Protein AF-A0A5C4RB51-F1 (afdb_monomer)

Mean predicted aligned error: 4.31 Å

Foldseek 3Di:
DDLQVLLVCLLQVLLCQQLVCLQVLPLVSLLVLLQVLLVLLQVLLVQLVPPDVVSLVVSLSCLVRHSVSNLNSNVNSNVVNVVVVRGNPDDPVSVVSSVVSSVSSVVSNVSSNVD

Secondary structure (DSSP, 8-state):
--HHHHHHHHHHHHHHHHHHHHHTT--H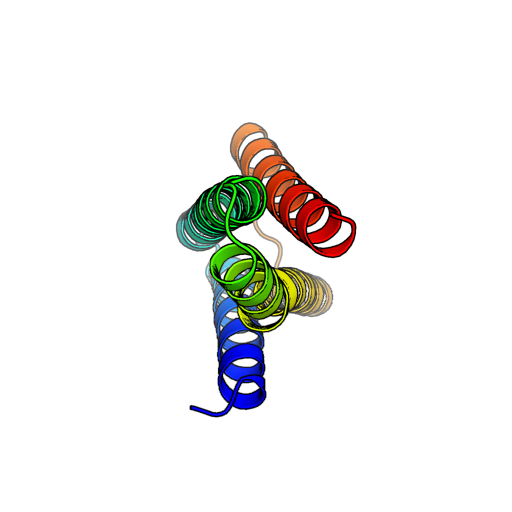HHHHHHHHHHHHHHHHHHHHTSS-HHHHHHHHHHIIIIIHHHHHHHHHHHHHHHHTT------HHHHHHHHHHHHHHHHHHHHHTT-

Organism: NCBI:txid225362

Nearest PDB structures (foldseek):
  6ch2-assembly2_E  TM=4.450E-01  e=3.863E+00  Salmonella enterica subsp. enterica serovar Typhimurium str. LT2

Sequence (115 aa):
MNPWIIAGLCLSGAGVIAWGSARLQLRWPLLILAVLLAAIALQLFRAAQGQGGFHDLAAVVAQSFTVLPALLGMLTGLALARIRGHRLAWRSPQIVLALASMLVAGLAAAATLVL

Solvent-accessible surface area (backbone atoms only — not comparable to full-atom values): 5557 Å² total; per-residue (Å²): 132,65,58,67,58,47,19,52,48,29,17,51,50,31,13,50,49,26,24,47,23,21,67,70,61,44,62,62,66,48,39,50,51,23,46,50,42,21,52,51,24,46,52,34,30,55,41,38,71,41,96,46,77,69,43,26,54,51,26,41,51,46,33,63,29,36,52,51,29,23,53,51,12,30,53,50,14,42,48,52,21,48,77,72,68,30,65,61,85,70,56,73,70,60,50,52,53,31,51,51,20,45,48,48,18,52,50,27,38,54,52,45,73,72,108

pLDDT: mean 90.15, std 8.48, range [57.41, 97.25]

Radius of gyration: 14.67 Å; Cα contacts (8 Å, |Δi|>4): 160; chains: 1; bounding box: 40×20×42 Å

Structure (mmCIF, N/CA/C/O backbone):
data_AF-A0A5C4RB51-F1
#
_entry.id   AF-A0A5C4RB51-F1
#
loop_
_atom_site.group_PDB
_atom_site.id
_atom_site.type_symbol
_atom_site.label_atom_id
_atom_site.label_alt_id
_atom_site.label_comp_id
_atom_site.label_asym_id
_atom_site.label_entity_id
_atom_site.label_seq_id
_atom_site.pdbx_PDB_ins_code
_atom_site.Cartn_x
_atom_site.Cartn_y
_atom_site.Cartn_z
_atom_site.occupancy
_atom_site.B_iso_or_equiv
_atom_site.auth_seq_id
_atom_site.auth_comp_id
_atom_site.auth_asym_id
_atom_site.auth_atom_id
_atom_site.pdbx_PDB_model_num
ATOM 1 N N . MET A 1 1 ? 22.496 -0.091 -3.615 1.00 63.00 1 MET A N 1
ATOM 2 C CA . MET A 1 1 ? 21.496 -0.296 -2.538 1.00 63.00 1 MET A CA 1
ATOM 3 C C . MET A 1 1 ? 20.781 -1.614 -2.816 1.00 63.00 1 MET A C 1
ATOM 5 O O . MET A 1 1 ? 20.472 -1.842 -3.975 1.00 63.00 1 MET A O 1
ATOM 9 N N . ASN A 1 2 ? 20.590 -2.507 -1.837 1.00 89.62 2 ASN A N 1
ATOM 10 C CA . ASN A 1 2 ? 19.995 -3.831 -2.091 1.00 89.62 2 ASN A CA 1
ATOM 11 C C . ASN A 1 2 ? 18.453 -3.719 -2.201 1.00 89.62 2 ASN A C 1
ATOM 13 O O . ASN A 1 2 ? 17.829 -3.348 -1.203 1.00 89.62 2 ASN A O 1
ATOM 17 N N . PRO A 1 3 ? 17.828 -4.040 -3.356 1.00 88.31 3 PRO A N 1
ATOM 18 C CA . PRO A 1 3 ? 16.380 -3.905 -3.566 1.00 88.31 3 PRO A CA 1
ATOM 19 C C . PRO A 1 3 ? 15.529 -4.690 -2.561 1.00 88.31 3 PRO A C 1
ATOM 21 O O . PRO A 1 3 ? 14.455 -4.243 -2.167 1.00 88.31 3 PRO A O 1
ATOM 24 N N . TRP A 1 4 ? 16.036 -5.820 -2.069 1.00 92.75 4 TRP A N 1
ATOM 25 C CA . TRP A 1 4 ? 15.339 -6.646 -1.083 1.00 92.75 4 TRP A CA 1
ATOM 26 C C . TRP A 1 4 ? 15.223 -5.977 0.286 1.00 92.75 4 TRP A C 1
ATOM 28 O O . TRP A 1 4 ? 14.219 -6.150 0.973 1.00 92.75 4 TRP A O 1
ATOM 38 N N . ILE A 1 5 ? 16.215 -5.165 0.666 1.00 94.56 5 ILE A N 1
ATOM 39 C CA . ILE A 1 5 ? 16.154 -4.379 1.905 1.00 94.56 5 ILE A CA 1
ATOM 40 C C . ILE A 1 5 ? 15.056 -3.320 1.779 1.00 94.56 5 ILE A C 1
ATOM 42 O O . ILE A 1 5 ? 14.269 -3.141 2.704 1.00 94.56 5 ILE A O 1
ATOM 46 N N . ILE A 1 6 ? 14.961 -2.664 0.619 1.00 93.88 6 ILE A N 1
ATOM 47 C CA . ILE A 1 6 ? 13.915 -1.672 0.338 1.00 93.88 6 ILE A CA 1
ATOM 48 C C . ILE A 1 6 ? 12.537 -2.332 0.411 1.00 93.88 6 ILE A C 1
ATOM 50 O O . ILE A 1 6 ? 11.675 -1.842 1.133 1.00 93.88 6 ILE A O 1
ATOM 54 N N . ALA A 1 7 ? 12.355 -3.483 -0.242 1.00 94.75 7 ALA A N 1
ATOM 55 C CA . ALA A 1 7 ? 11.102 -4.231 -0.190 1.00 94.75 7 ALA A CA 1
ATOM 56 C C . ALA A 1 7 ? 10.715 -4.615 1.242 1.00 94.75 7 ALA A C 1
ATOM 58 O O . ALA A 1 7 ? 9.569 -4.411 1.641 1.00 94.75 7 ALA A O 1
ATOM 59 N N . GLY A 1 8 ? 11.671 -5.103 2.038 1.00 95.88 8 GLY A N 1
ATOM 60 C CA . GLY A 1 8 ? 11.454 -5.418 3.449 1.00 95.88 8 GLY A CA 1
ATOM 61 C C . GLY A 1 8 ? 11.036 -4.198 4.274 1.00 95.88 8 GLY A C 1
ATOM 62 O O . GLY A 1 8 ? 10.108 -4.285 5.080 1.00 95.88 8 GLY A O 1
ATOM 63 N N . LEU A 1 9 ? 11.662 -3.040 4.049 1.00 96.44 9 LEU A N 1
ATOM 64 C CA . LEU A 1 9 ? 11.312 -1.782 4.716 1.00 96.44 9 LEU A CA 1
ATOM 65 C C . LEU A 1 9 ? 9.948 -1.240 4.266 1.00 96.44 9 LEU A C 1
ATOM 67 O O . LEU A 1 9 ? 9.163 -0.808 5.105 1.00 96.44 9 LEU A O 1
ATOM 71 N N . CYS A 1 10 ? 9.624 -1.305 2.974 1.00 96.62 10 CYS A N 1
ATOM 72 C CA . CYS A 1 10 ? 8.319 -0.906 2.449 1.00 96.62 10 CYS A CA 1
ATOM 73 C C . CYS A 1 10 ? 7.200 -1.800 2.996 1.00 96.62 10 CYS A C 1
ATOM 75 O O . CYS A 1 10 ? 6.170 -1.292 3.439 1.00 96.62 10 CYS A O 1
ATOM 77 N N . LEU A 1 11 ? 7.421 -3.117 3.027 1.00 97.25 11 LEU A N 1
ATOM 78 C CA . LEU A 1 11 ? 6.477 -4.092 3.570 1.00 97.25 11 LEU A CA 1
ATOM 79 C C . LEU A 1 11 ? 6.262 -3.899 5.072 1.00 97.25 11 LEU A C 1
ATOM 81 O O . LEU A 1 11 ? 5.124 -3.761 5.522 1.00 97.25 11 LEU A O 1
ATOM 85 N N . SER A 1 12 ? 7.344 -3.849 5.852 1.00 96.81 12 SER A N 1
ATOM 86 C CA . SER A 1 12 ? 7.252 -3.675 7.305 1.00 96.81 12 SER A CA 1
ATOM 87 C C . SER A 1 12 ? 6.711 -2.297 7.683 1.00 96.81 12 SER A C 1
ATOM 89 O O . SER A 1 12 ? 5.811 -2.213 8.514 1.00 96.81 12 SER A O 1
ATOM 91 N N . GLY A 1 13 ? 7.173 -1.226 7.036 1.00 95.94 13 GLY A N 1
ATOM 92 C CA . GLY A 1 13 ? 6.708 0.138 7.276 1.00 95.94 13 GLY A CA 1
ATOM 93 C C . GLY A 1 13 ? 5.218 0.298 6.985 1.00 95.94 13 GLY A C 1
ATOM 94 O O . GLY A 1 13 ? 4.467 0.746 7.852 1.00 95.94 13 GLY A O 1
ATOM 95 N N . ALA A 1 14 ? 4.756 -0.138 5.809 1.00 96.69 14 ALA A N 1
ATOM 96 C CA . ALA A 1 14 ? 3.338 -0.080 5.457 1.00 96.69 14 ALA A CA 1
ATOM 97 C C . ALA A 1 14 ? 2.475 -0.959 6.378 1.00 96.69 14 ALA A C 1
ATOM 99 O O . ALA A 1 14 ? 1.389 -0.542 6.786 1.00 96.69 14 ALA A O 1
ATOM 100 N N . GLY A 1 15 ? 2.970 -2.140 6.761 1.00 96.00 15 GLY A N 1
ATOM 101 C CA . GLY A 1 15 ? 2.280 -3.030 7.694 1.00 96.00 15 GLY A CA 1
ATOM 102 C C . GLY A 1 15 ? 2.170 -2.468 9.106 1.00 96.00 15 GLY A C 1
ATOM 103 O O . GLY A 1 15 ? 1.091 -2.518 9.699 1.00 96.00 15 GLY A O 1
ATOM 104 N N . VAL A 1 16 ? 3.236 -1.861 9.630 1.00 96.62 16 VAL A N 1
ATOM 105 C CA . VAL A 1 16 ? 3.227 -1.191 10.938 1.00 96.62 16 VAL A CA 1
ATOM 106 C C . VAL A 1 16 ? 2.297 0.018 10.919 1.00 96.62 16 VAL A C 1
ATOM 108 O O . VAL A 1 16 ? 1.508 0.178 11.850 1.00 96.62 16 VAL A O 1
ATOM 111 N N . ILE A 1 17 ? 2.324 0.831 9.857 1.00 95.31 17 ILE A N 1
ATOM 112 C CA . ILE A 1 17 ? 1.396 1.959 9.698 1.00 95.31 17 ILE A CA 1
ATOM 113 C C . ILE A 1 17 ? -0.044 1.451 9.685 1.00 95.31 17 ILE A C 1
ATOM 115 O O . ILE A 1 17 ? -0.883 2.001 10.396 1.00 95.31 17 ILE A O 1
ATOM 119 N N . ALA A 1 18 ? -0.339 0.392 8.932 1.00 94.44 18 ALA A N 1
ATOM 120 C CA . ALA A 1 18 ? -1.682 -0.163 8.836 1.00 94.44 18 ALA A CA 1
ATOM 121 C C . ALA A 1 18 ? -2.193 -0.751 10.149 1.00 94.44 18 ALA A C 1
ATOM 123 O O . ALA A 1 18 ? -3.292 -0.417 10.601 1.00 94.44 18 ALA A O 1
ATOM 124 N N . TRP A 1 19 ? -1.377 -1.579 10.795 1.00 94.69 19 TRP A N 1
ATOM 125 C CA . TRP A 1 19 ? -1.707 -2.168 12.083 1.00 94.69 19 TRP A CA 1
ATOM 126 C C . TRP A 1 19 ? -1.836 -1.106 13.184 1.00 94.69 19 TRP A C 1
ATOM 128 O O . TRP A 1 19 ? -2.810 -1.105 13.938 1.00 94.69 19 TRP A O 1
ATOM 138 N N . GLY A 1 20 ? -0.896 -0.159 13.251 1.00 93.06 20 GLY A N 1
ATOM 139 C CA . GLY A 1 20 ? -0.895 0.937 14.219 1.00 93.06 20 GLY A CA 1
ATOM 140 C C . GLY A 1 20 ? -2.080 1.882 14.030 1.00 93.06 20 GLY A C 1
ATOM 141 O O . GLY A 1 20 ? -2.749 2.229 15.001 1.00 93.06 20 GLY A O 1
ATOM 142 N N . SER A 1 21 ? -2.410 2.216 12.781 1.00 92.69 21 SER A N 1
ATOM 143 C CA . SER A 1 21 ? -3.602 2.996 12.420 1.00 92.69 21 SER A CA 1
ATOM 144 C C . SER A 1 21 ? -4.884 2.308 12.886 1.00 92.69 21 SER A C 1
ATOM 146 O O . SER A 1 21 ? -5.767 2.950 13.455 1.00 92.69 21 SER A O 1
ATOM 148 N N . ALA A 1 22 ? -4.968 0.985 12.723 1.00 91.25 22 ALA A N 1
ATOM 149 C CA . ALA A 1 22 ? -6.098 0.193 13.194 1.00 91.25 22 ALA A CA 1
ATOM 150 C C . ALA A 1 22 ? -6.207 0.143 14.720 1.00 91.25 22 ALA A C 1
ATOM 152 O O . ALA A 1 22 ? -7.298 0.306 15.267 1.00 91.25 22 ALA A O 1
ATOM 153 N N . ARG A 1 23 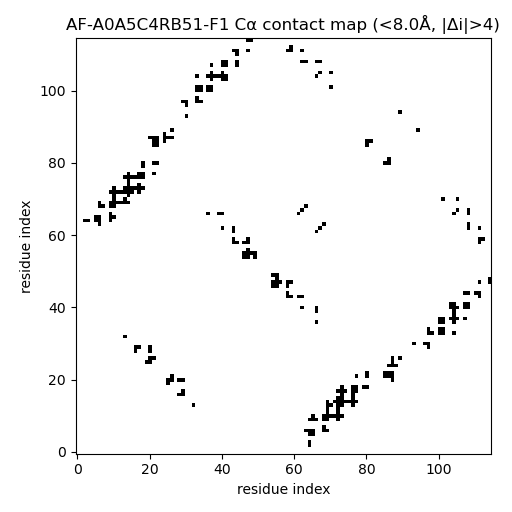? -5.077 -0.050 15.407 1.00 92.44 23 ARG A N 1
ATOM 154 C CA . ARG A 1 23 ? -5.004 -0.104 16.871 1.00 92.44 23 ARG A CA 1
ATOM 155 C C . ARG A 1 23 ? -5.353 1.238 17.519 1.00 92.44 23 ARG A C 1
ATOM 157 O O . ARG A 1 23 ? -6.074 1.257 18.509 1.00 92.44 23 ARG A O 1
ATOM 164 N N . LEU A 1 24 ? -4.850 2.340 16.964 1.00 91.38 24 LEU A N 1
ATOM 165 C CA . LEU A 1 24 ? -5.037 3.701 17.484 1.00 91.38 24 LEU A CA 1
ATOM 166 C C . LEU A 1 24 ? -6.294 4.394 16.931 1.00 91.38 24 LEU A C 1
ATOM 168 O O . LEU A 1 24 ? -6.550 5.548 17.255 1.00 91.38 24 LEU A O 1
ATOM 172 N N . GLN A 1 25 ? -7.063 3.714 16.074 1.00 89.06 25 GLN A N 1
ATOM 173 C CA . GLN A 1 25 ? -8.214 4.266 15.347 1.00 89.06 25 GLN A CA 1
ATOM 174 C C . GLN A 1 25 ? -7.899 5.526 14.513 1.00 89.06 25 GLN A C 1
ATOM 176 O O . GLN A 1 25 ? -8.787 6.323 14.195 1.00 89.06 25 GLN A O 1
ATOM 181 N N . LEU A 1 26 ? -6.640 5.685 14.101 1.00 88.31 26 LEU A N 1
ATOM 182 C CA . LEU A 1 26 ? -6.195 6.765 13.229 1.00 88.31 26 LEU A CA 1
ATOM 183 C C . LEU A 1 26 ? -6.474 6.380 11.776 1.00 88.31 26 LEU A C 1
ATOM 185 O O . LEU A 1 26 ? -5.880 5.457 11.237 1.00 88.31 26 LEU A O 1
ATOM 189 N N . ARG A 1 27 ? -7.393 7.090 11.124 1.00 87.12 27 ARG A N 1
ATOM 190 C CA . ARG A 1 27 ? -7.833 6.770 9.749 1.00 87.12 27 ARG A CA 1
ATOM 191 C C . ARG A 1 27 ? -6.981 7.449 8.684 1.00 87.12 27 ARG A C 1
ATOM 193 O O . ARG A 1 27 ? -6.755 6.899 7.611 1.00 87.12 27 ARG A O 1
ATOM 200 N N . TRP A 1 28 ? -6.540 8.667 8.986 1.00 89.62 28 TRP A N 1
ATOM 201 C CA . TRP A 1 28 ? -5.828 9.527 8.049 1.00 89.62 28 TRP A CA 1
ATOM 202 C C . TRP A 1 28 ? -4.475 8.956 7.585 1.00 89.62 28 TRP A C 1
ATOM 204 O O . TRP A 1 28 ? -4.217 9.079 6.390 1.00 89.62 28 TRP A O 1
ATOM 214 N N . PRO A 1 29 ? -3.649 8.272 8.413 1.00 91.94 29 PRO A N 1
ATOM 215 C CA . PRO A 1 29 ? -2.348 7.792 7.948 1.00 91.94 29 PRO A CA 1
ATOM 216 C C . PRO A 1 29 ? -2.503 6.705 6.886 1.00 91.94 29 PRO A C 1
ATOM 218 O O . PRO A 1 29 ? -1.803 6.723 5.879 1.00 91.94 29 PRO A O 1
ATOM 221 N N . LEU A 1 30 ? -3.466 5.795 7.074 1.00 91.19 30 LEU A N 1
ATOM 222 C CA . LEU A 1 30 ? -3.737 4.741 6.101 1.00 91.19 30 LEU A CA 1
ATOM 223 C C . LEU A 1 30 ? -4.296 5.303 4.790 1.00 91.19 30 LEU A C 1
ATOM 225 O O . LEU A 1 30 ? -3.925 4.845 3.715 1.00 91.19 30 LEU A O 1
ATOM 229 N N . LEU A 1 31 ? -5.172 6.306 4.877 1.00 93.00 31 LEU A N 1
ATOM 230 C CA . LEU A 1 31 ? -5.750 6.944 3.697 1.00 93.00 31 LEU A CA 1
ATOM 231 C C . LEU A 1 31 ? -4.677 7.689 2.892 1.00 93.00 31 LEU A C 1
ATOM 233 O O . LEU A 1 31 ? -4.603 7.511 1.680 1.00 93.00 31 LEU A O 1
ATOM 237 N N . ILE A 1 32 ? -3.810 8.455 3.561 1.00 95.00 32 ILE A N 1
ATOM 238 C CA . ILE A 1 32 ? -2.676 9.126 2.911 1.00 95.00 32 ILE A CA 1
A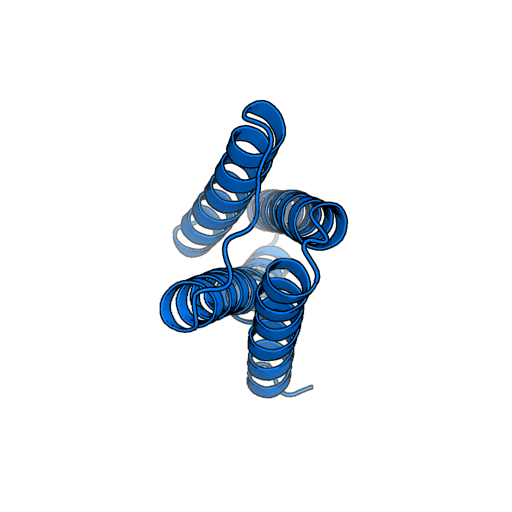TOM 239 C C . ILE A 1 32 ? -1.741 8.098 2.275 1.00 95.00 32 ILE A C 1
ATOM 241 O O . ILE A 1 32 ? -1.381 8.254 1.113 1.00 95.00 32 ILE A O 1
ATOM 245 N N . LEU A 1 33 ? -1.387 7.032 2.996 1.00 95.19 33 LEU A N 1
ATOM 246 C CA . LEU A 1 33 ? -0.513 5.987 2.470 1.00 95.19 33 LEU A CA 1
ATOM 247 C C . LEU A 1 33 ? -1.103 5.331 1.211 1.00 95.19 33 LEU A C 1
ATOM 249 O O . LEU A 1 33 ? -0.395 5.176 0.220 1.00 95.19 33 LEU A O 1
ATOM 253 N N . ALA A 1 34 ? -2.397 4.998 1.222 1.00 95.00 34 ALA A N 1
ATOM 254 C CA . ALA A 1 34 ? -3.080 4.412 0.070 1.00 95.00 34 ALA A CA 1
ATOM 255 C C . ALA A 1 34 ? -3.095 5.361 -1.142 1.00 95.00 34 ALA A C 1
ATOM 257 O O . ALA A 1 34 ? -2.787 4.937 -2.255 1.00 95.00 34 ALA A O 1
ATOM 258 N N . VAL A 1 35 ? -3.408 6.645 -0.931 1.00 96.50 35 VAL A N 1
ATOM 259 C CA . VAL A 1 35 ? -3.433 7.658 -2.000 1.00 96.50 35 VAL A CA 1
ATOM 260 C C . VAL A 1 35 ? -2.034 7.911 -2.562 1.00 96.50 35 VAL A C 1
ATOM 262 O O . VAL A 1 35 ? -1.866 7.977 -3.778 1.00 96.50 35 VAL A O 1
ATOM 265 N N . LEU A 1 36 ? -1.017 8.012 -1.702 1.00 96.69 36 LEU A N 1
ATOM 266 C CA . LEU A 1 36 ? 0.369 8.185 -2.137 1.00 96.69 36 LEU A CA 1
ATOM 267 C C . LEU A 1 36 ? 0.853 6.985 -2.948 1.00 96.69 36 LEU A C 1
ATOM 269 O O . LEU A 1 36 ? 1.468 7.175 -3.991 1.00 96.69 36 LEU A O 1
ATOM 273 N N . LEU A 1 37 ? 0.533 5.760 -2.526 1.00 95.81 37 LEU A N 1
ATOM 274 C CA . LEU A 1 37 ? 0.879 4.566 -3.296 1.00 95.81 37 LEU A CA 1
ATOM 275 C C . LEU A 1 37 ? 0.183 4.529 -4.653 1.00 95.81 37 LEU A C 1
ATOM 277 O O . LEU A 1 37 ? 0.827 4.181 -5.636 1.00 95.81 37 LEU A O 1
ATOM 281 N N . ALA A 1 38 ? -1.082 4.944 -4.736 1.00 96.44 38 ALA A N 1
ATOM 282 C CA . ALA A 1 38 ? -1.776 5.078 -6.015 1.00 96.44 38 ALA A CA 1
ATOM 283 C C . ALA A 1 38 ? -1.092 6.103 -6.930 1.00 96.44 38 ALA A C 1
ATOM 285 O O . ALA A 1 38 ? -0.860 5.825 -8.106 1.00 96.44 38 ALA A O 1
ATOM 286 N N . ALA A 1 39 ? -0.729 7.269 -6.389 1.00 96.62 39 ALA A N 1
ATOM 287 C CA . ALA A 1 39 ? -0.044 8.316 -7.138 1.00 96.62 39 ALA A CA 1
ATOM 288 C C . ALA A 1 39 ? 1.334 7.855 -7.639 1.00 96.62 39 ALA A C 1
ATOM 290 O O . ALA A 1 39 ? 1.634 8.020 -8.820 1.00 96.62 39 ALA A O 1
ATOM 291 N N . ILE A 1 40 ? 2.141 7.231 -6.775 1.00 94.75 40 ILE A N 1
ATOM 292 C CA . ILE A 1 40 ? 3.468 6.705 -7.125 1.00 94.75 40 ILE A CA 1
ATOM 293 C C . ILE A 1 40 ? 3.341 5.601 -8.177 1.00 94.75 40 ILE A C 1
ATOM 295 O O . ILE A 1 40 ? 4.037 5.634 -9.187 1.00 94.75 40 ILE A O 1
ATOM 299 N N . ALA A 1 41 ? 2.417 4.656 -7.991 1.00 95.00 41 ALA A N 1
ATOM 300 C CA . ALA A 1 41 ? 2.205 3.572 -8.943 1.00 95.00 41 ALA A CA 1
ATOM 301 C C . ALA A 1 41 ? 1.792 4.097 -10.327 1.00 95.00 41 ALA A C 1
ATOM 303 O O . ALA A 1 41 ? 2.282 3.601 -11.337 1.00 95.00 41 ALA A O 1
ATOM 304 N N . LEU A 1 42 ? 0.935 5.123 -10.386 1.00 95.12 42 LEU A N 1
ATOM 305 C CA . LEU A 1 42 ? 0.548 5.773 -11.642 1.00 95.12 42 LEU A CA 1
ATOM 306 C C . LEU A 1 42 ? 1.703 6.542 -12.290 1.00 95.12 42 LEU A C 1
ATOM 308 O O . LEU A 1 42 ? 1.835 6.516 -13.512 1.00 95.12 42 LEU A O 1
ATOM 312 N N . GLN A 1 43 ? 2.533 7.228 -11.500 1.00 93.00 43 GLN A N 1
ATOM 313 C CA . GLN A 1 43 ? 3.725 7.914 -12.005 1.00 93.00 43 GLN A CA 1
ATOM 314 C C . GLN A 1 43 ? 4.715 6.919 -12.617 1.00 93.00 43 GLN A C 1
ATOM 316 O O . GLN A 1 43 ? 5.197 7.153 -13.721 1.00 93.00 43 GLN A O 1
ATOM 321 N N . LEU A 1 44 ? 4.961 5.792 -11.943 1.00 91.75 44 LEU A N 1
ATOM 322 C CA . LEU A 1 44 ? 5.831 4.725 -12.440 1.00 91.75 44 LEU A CA 1
ATOM 323 C C . LEU A 1 44 ? 5.254 4.054 -13.689 1.00 91.75 44 LEU A C 1
ATOM 325 O O . LEU A 1 44 ? 5.980 3.855 -14.653 1.00 91.75 44 LEU A O 1
ATOM 329 N N . PHE A 1 45 ? 3.949 3.780 -13.714 1.00 91.44 45 PHE A N 1
ATOM 330 C CA . PHE A 1 45 ? 3.283 3.235 -14.898 1.00 91.44 45 PHE A CA 1
ATOM 331 C C . PHE A 1 45 ? 3.423 4.163 -16.113 1.00 91.44 45 PHE A C 1
ATOM 333 O O . PHE A 1 45 ? 3.796 3.725 -17.196 1.00 91.44 45 PHE A O 1
ATOM 340 N N . ARG A 1 46 ? 3.193 5.470 -15.937 1.00 89.75 46 ARG A N 1
ATOM 341 C CA . ARG A 1 46 ? 3.399 6.451 -17.015 1.00 89.75 46 ARG A CA 1
ATOM 342 C C . ARG A 1 46 ? 4.864 6.566 -17.429 1.00 89.75 46 ARG A C 1
ATOM 344 O O . ARG A 1 46 ? 5.133 6.802 -18.601 1.00 89.75 46 ARG A O 1
ATOM 351 N N . ALA A 1 47 ? 5.797 6.408 -16.490 1.00 87.31 47 ALA A N 1
ATOM 352 C CA . ALA A 1 47 ? 7.223 6.389 -16.794 1.00 87.31 47 ALA A CA 1
ATOM 353 C C . ALA A 1 47 ? 7.612 5.158 -17.629 1.00 87.31 47 ALA A C 1
ATOM 355 O O . ALA A 1 47 ? 8.375 5.312 -18.576 1.00 87.31 47 ALA A O 1
ATOM 356 N N . ALA A 1 48 ? 7.035 3.985 -17.341 1.00 85.94 48 ALA A N 1
ATOM 357 C CA . ALA A 1 48 ? 7.219 2.768 -18.138 1.00 85.94 48 ALA A CA 1
ATOM 358 C C . ALA A 1 48 ? 6.664 2.907 -19.566 1.00 85.94 48 ALA A C 1
ATOM 360 O O . ALA A 1 48 ? 7.262 2.429 -20.521 1.00 85.94 48 ALA A O 1
ATOM 361 N N . GLN A 1 49 ? 5.560 3.643 -19.735 1.00 84.19 49 GLN A N 1
ATOM 362 C CA . GLN A 1 49 ? 5.005 3.959 -21.058 1.00 84.19 49 GLN A CA 1
ATOM 363 C C . GLN A 1 49 ? 5.847 4.968 -21.865 1.00 84.19 49 GLN A C 1
ATOM 365 O O . GLN A 1 49 ? 5.644 5.111 -23.072 1.00 84.19 49 GLN A O 1
ATOM 370 N N . GLY A 1 50 ? 6.761 5.704 -21.223 1.00 74.88 50 GLY A N 1
ATOM 371 C CA . GLY A 1 50 ? 7.640 6.663 -21.889 1.00 74.88 50 GLY A CA 1
ATOM 372 C C . GLY A 1 50 ? 8.732 5.956 -22.695 1.00 74.88 50 GLY A C 1
ATOM 373 O O . GLY A 1 50 ? 9.458 5.124 -22.163 1.00 74.88 50 GLY A O 1
ATOM 374 N N . GLN A 1 51 ? 8.870 6.296 -23.982 1.00 58.41 51 GLN A N 1
ATOM 375 C CA . GLN A 1 51 ? 9.816 5.670 -24.914 1.00 58.41 51 GLN A CA 1
ATOM 376 C C . GLN A 1 51 ? 11.283 5.813 -24.456 1.00 58.41 51 GLN A C 1
ATOM 378 O O . GLN A 1 51 ? 11.945 6.811 -24.732 1.00 58.41 51 GLN A O 1
ATOM 383 N N . GLY A 1 52 ? 11.803 4.786 -23.783 1.00 57.41 52 GLY A N 1
ATOM 384 C CA . GLY A 1 52 ? 13.218 4.635 -23.448 1.00 57.41 52 GLY A CA 1
ATOM 385 C C . GLY A 1 52 ? 13.439 3.444 -22.516 1.00 57.41 52 GLY A C 1
ATOM 386 O O . GLY A 1 52 ? 13.125 3.527 -21.334 1.00 57.41 52 GLY A O 1
ATOM 387 N N . GLY A 1 53 ? 14.018 2.344 -23.015 1.00 60.47 53 GLY A N 1
ATOM 388 C CA . GLY A 1 53 ? 14.096 1.054 -22.298 1.00 60.47 53 GLY A CA 1
ATOM 389 C C . GLY A 1 53 ? 14.739 1.074 -20.8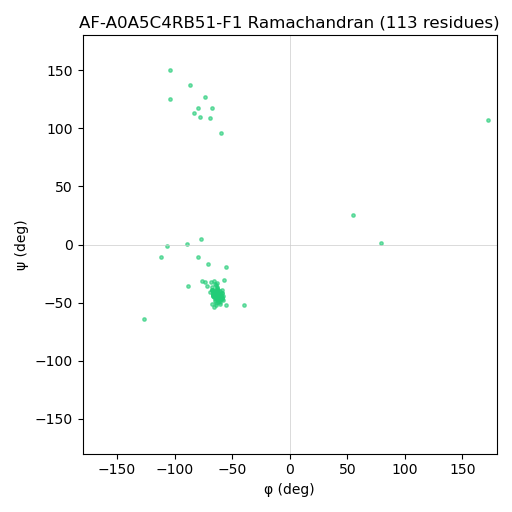97 1.00 60.47 53 GLY A C 1
ATOM 390 O O . GLY A 1 53 ? 14.476 0.191 -20.088 1.00 60.47 53 GLY A O 1
ATOM 391 N N . PHE A 1 54 ? 15.531 2.097 -20.551 1.00 62.69 54 PHE A N 1
ATOM 392 C CA . PHE A 1 54 ? 16.052 2.273 -19.186 1.00 62.69 54 PHE A CA 1
ATOM 393 C C . PHE A 1 54 ? 14.997 2.754 -18.178 1.00 62.69 54 PHE A C 1
ATOM 395 O O . PHE A 1 54 ? 15.089 2.429 -16.996 1.00 62.69 54 PHE A O 1
ATOM 402 N N . HIS A 1 55 ? 14.021 3.551 -18.620 1.00 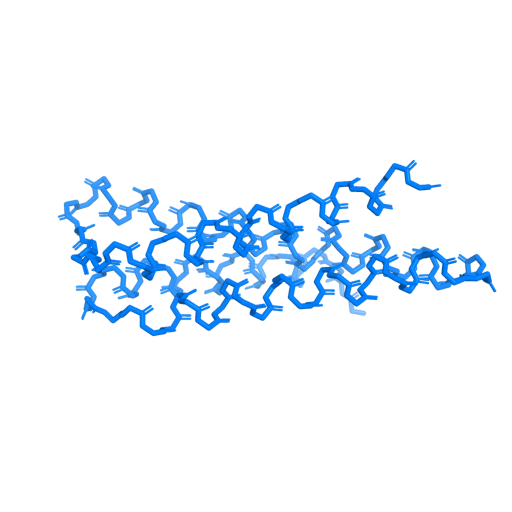66.75 55 HIS A N 1
ATOM 403 C CA . HIS A 1 55 ? 12.958 4.078 -17.756 1.00 66.75 55 HIS A CA 1
ATOM 404 C C . HIS A 1 55 ? 11.921 3.002 -17.441 1.00 66.75 55 HIS A C 1
ATOM 406 O O . HIS A 1 55 ? 11.404 2.958 -16.327 1.00 66.75 55 HIS A O 1
ATOM 412 N N . ASP A 1 56 ? 11.713 2.090 -18.384 1.00 79.00 56 ASP A N 1
ATOM 413 C CA . ASP A 1 56 ? 10.854 0.927 -18.223 1.00 79.00 56 ASP A CA 1
ATOM 414 C C . ASP A 1 56 ? 11.405 -0.047 -17.171 1.00 79.00 56 ASP A C 1
ATOM 416 O O . ASP A 1 56 ? 10.773 -0.291 -16.141 1.00 79.00 56 ASP A O 1
ATOM 420 N N . LEU A 1 57 ? 12.670 -0.470 -17.316 1.00 83.50 57 LEU A N 1
ATOM 421 C CA . LEU A 1 57 ? 13.311 -1.346 -16.330 1.00 83.50 57 LEU A CA 1
ATOM 422 C C . LEU A 1 57 ? 13.334 -0.714 -14.925 1.00 83.50 57 LEU A C 1
ATOM 424 O O . LEU A 1 57 ? 13.074 -1.387 -13.926 1.00 83.50 57 LEU A O 1
ATOM 428 N N . ALA A 1 58 ? 13.626 0.587 -14.830 1.00 86.38 58 ALA A N 1
ATOM 429 C CA . ALA A 1 58 ? 13.625 1.299 -13.555 1.00 86.38 58 ALA A CA 1
ATOM 430 C C . ALA A 1 58 ? 12.224 1.352 -12.924 1.00 86.38 58 ALA A C 1
ATOM 432 O O . ALA A 1 58 ? 12.098 1.165 -11.711 1.00 86.38 58 ALA A O 1
ATOM 433 N N . ALA A 1 59 ? 11.177 1.561 -13.726 1.00 89.69 59 ALA A N 1
ATOM 434 C CA . ALA A 1 59 ? 9.796 1.558 -13.262 1.00 89.69 59 ALA A CA 1
ATOM 435 C C . ALA A 1 59 ? 9.358 0.165 -12.789 1.00 89.69 59 ALA A C 1
ATOM 437 O O . ALA A 1 59 ? 8.805 0.046 -11.695 1.00 89.69 59 ALA A O 1
ATOM 438 N N . VAL A 1 60 ? 9.679 -0.889 -13.544 1.00 90.56 60 VAL A N 1
ATOM 439 C CA . VAL A 1 60 ? 9.420 -2.291 -13.177 1.00 90.56 60 VAL A CA 1
ATOM 440 C C . VAL A 1 60 ? 10.088 -2.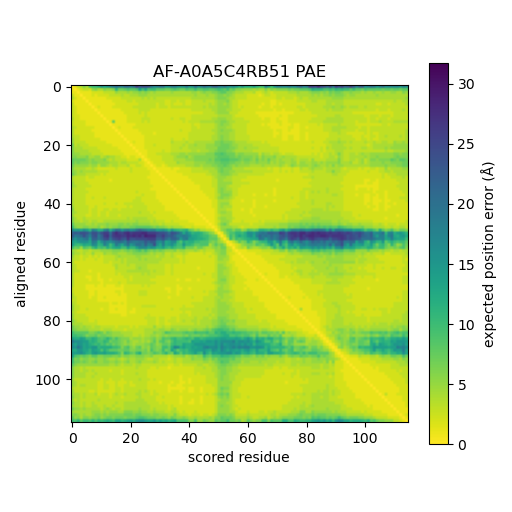644 -11.847 1.00 90.56 60 VAL A C 1
ATOM 442 O O . VAL A 1 60 ? 9.442 -3.179 -10.939 1.00 90.56 60 VAL A O 1
ATOM 445 N N . VAL A 1 61 ? 11.368 -2.297 -11.686 1.00 91.62 61 VAL A N 1
ATOM 446 C CA . VAL A 1 61 ? 12.110 -2.518 -10.436 1.00 91.62 61 VAL A CA 1
ATOM 447 C C . VAL A 1 61 ? 11.484 -1.711 -9.294 1.00 91.62 61 VAL A C 1
ATOM 449 O O . VAL A 1 61 ? 11.239 -2.256 -8.217 1.00 91.62 61 VAL A O 1
ATOM 452 N N . ALA A 1 62 ? 11.152 -0.438 -9.510 1.00 92.44 62 ALA A N 1
ATOM 453 C CA . ALA A 1 62 ? 10.524 0.390 -8.486 1.00 92.44 62 ALA A CA 1
ATOM 454 C C . ALA A 1 62 ? 9.163 -0.176 -8.042 1.00 92.44 62 ALA A C 1
ATOM 456 O O . ALA A 1 62 ? 8.935 -0.317 -6.840 1.00 92.44 62 ALA A O 1
ATOM 457 N N . GLN A 1 63 ? 8.288 -0.581 -8.967 1.00 93.94 63 GLN A N 1
ATOM 458 C CA . GLN A 1 63 ? 6.997 -1.208 -8.643 1.00 93.94 63 GLN A CA 1
ATOM 459 C C . GLN A 1 63 ? 7.188 -2.498 -7.830 1.00 93.94 63 GLN A C 1
ATOM 461 O O . GLN A 1 63 ? 6.534 -2.692 -6.801 1.00 93.94 63 GLN A O 1
ATOM 466 N N . SER A 1 64 ? 8.130 -3.346 -8.256 1.00 94.62 64 SER A N 1
ATOM 467 C CA . SER A 1 64 ? 8.388 -4.667 -7.669 1.00 94.62 64 SER A CA 1
ATOM 468 C C . SER A 1 64 ? 8.951 -4.607 -6.252 1.00 94.62 64 SER A C 1
ATOM 470 O O . SER A 1 64 ? 8.604 -5.440 -5.419 1.00 94.62 64 SER A O 1
ATOM 472 N N . PHE A 1 65 ? 9.809 -3.625 -5.963 1.00 94.75 65 PHE A N 1
ATOM 473 C CA . PHE A 1 65 ? 10.510 -3.532 -4.679 1.00 94.75 65 PHE A CA 1
ATOM 474 C C . PHE A 1 65 ? 9.989 -2.420 -3.759 1.00 94.75 65 PHE A C 1
ATOM 476 O O . PHE A 1 65 ? 10.475 -2.302 -2.637 1.00 94.75 65 PHE A O 1
ATOM 483 N N . THR A 1 66 ? 8.995 -1.627 -4.177 1.00 95.25 66 THR A N 1
ATOM 484 C CA . THR A 1 66 ? 8.385 -0.593 -3.317 1.00 95.25 66 THR A CA 1
ATOM 485 C C . THR A 1 66 ? 6.867 -0.724 -3.223 1.00 95.25 66 THR A C 1
ATOM 487 O O . THR A 1 66 ? 6.353 -1.036 -2.148 1.00 95.25 66 THR A O 1
ATOM 490 N N . VAL A 1 67 ? 6.144 -0.552 -4.334 1.00 95.44 67 VAL A N 1
ATOM 491 C CA . VAL A 1 67 ? 4.675 -0.476 -4.358 1.00 95.44 67 VAL A CA 1
ATOM 492 C C . VAL A 1 67 ? 4.040 -1.814 -3.996 1.00 95.44 67 VAL A C 1
ATOM 494 O O . VAL A 1 67 ? 3.208 -1.861 -3.088 1.00 95.44 67 VAL A O 1
ATOM 497 N N . LEU A 1 68 ? 4.449 -2.909 -4.646 1.00 95.50 68 LEU A N 1
ATOM 498 C CA . LEU A 1 68 ? 3.903 -4.240 -4.364 1.00 95.50 68 LEU A CA 1
ATOM 499 C C . LEU A 1 68 ? 4.180 -4.693 -2.917 1.00 95.50 68 LEU A C 1
ATOM 501 O O . LEU A 1 68 ? 3.222 -5.052 -2.224 1.00 95.50 68 LEU A O 1
ATOM 505 N N . PRO A 1 69 ? 5.424 -4.613 -2.396 1.00 96.69 69 PRO A N 1
ATOM 506 C CA . PRO A 1 69 ? 5.698 -4.920 -0.997 1.00 96.69 69 PRO A CA 1
ATOM 507 C C . PRO A 1 69 ? 4.911 -4.038 -0.027 1.00 96.69 69 PRO A C 1
ATOM 509 O O . PRO A 1 69 ? 4.409 -4.548 0.970 1.00 96.69 69 PRO A O 1
ATOM 512 N N . ALA A 1 70 ? 4.749 -2.741 -0.309 1.00 96.88 70 ALA A N 1
ATOM 513 C CA . ALA A 1 70 ? 3.973 -1.844 0.546 1.00 96.88 70 ALA A CA 1
ATOM 514 C C . ALA A 1 70 ? 2.470 -2.172 0.545 1.00 96.88 70 ALA A C 1
ATOM 516 O O . ALA A 1 70 ? 1.838 -2.133 1.602 1.00 96.88 70 ALA A O 1
ATOM 517 N N . LEU A 1 71 ? 1.889 -2.541 -0.603 1.00 96.56 71 LEU A N 1
ATOM 518 C CA . LEU A 1 71 ? 0.500 -3.008 -0.685 1.00 96.56 71 LEU A CA 1
ATOM 519 C C . LEU A 1 71 ? 0.301 -4.297 0.119 1.00 96.56 71 LEU A C 1
ATOM 521 O O . LEU A 1 71 ? -0.635 -4.383 0.917 1.00 96.56 71 LEU A O 1
ATOM 525 N N . LEU A 1 72 ? 1.212 -5.265 -0.027 1.00 97.06 72 LEU A N 1
ATOM 526 C CA . LEU A 1 72 ? 1.219 -6.490 0.778 1.00 97.06 72 LEU A CA 1
ATOM 527 C C . LEU A 1 72 ? 1.379 -6.182 2.272 1.00 97.06 72 LEU A C 1
ATOM 529 O O . LEU A 1 72 ? 0.652 -6.729 3.101 1.00 97.06 72 LEU A O 1
ATOM 533 N N . GLY A 1 73 ? 2.276 -5.262 2.621 1.00 97.00 73 GLY A N 1
ATOM 534 C CA . GLY A 1 73 ? 2.453 -4.745 3.974 1.00 97.00 73 GLY A CA 1
ATOM 535 C C . GLY A 1 73 ? 1.152 -4.189 4.550 1.00 97.00 73 GLY A C 1
ATOM 536 O O . GLY A 1 73 ? 0.705 -4.615 5.610 1.00 97.00 73 GLY A O 1
ATOM 537 N N . MET A 1 74 ? 0.474 -3.298 3.829 1.00 96.31 74 MET A N 1
ATOM 538 C CA . MET A 1 74 ? -0.812 -2.747 4.264 1.00 96.31 74 MET A CA 1
ATOM 539 C C . MET A 1 74 ? -1.878 -3.824 4.478 1.00 96.31 74 MET A C 1
ATOM 541 O O . MET A 1 74 ? -2.549 -3.822 5.512 1.00 96.31 74 MET A O 1
ATOM 545 N N . LEU A 1 75 ? -2.025 -4.755 3.530 1.00 95.75 75 LEU A N 1
ATOM 546 C CA . LEU A 1 75 ? -2.992 -5.850 3.632 1.00 95.75 75 LEU A CA 1
ATOM 547 C C . LEU A 1 75 ? -2.702 -6.741 4.843 1.00 95.75 75 LEU A C 1
ATOM 549 O O . LEU A 1 75 ? -3.609 -7.030 5.623 1.00 95.75 75 LEU A O 1
ATOM 553 N N . THR A 1 76 ? -1.441 -7.130 5.039 1.00 96.25 76 THR A N 1
ATOM 554 C CA . THR A 1 76 ? -1.020 -7.951 6.183 1.00 96.25 76 THR A CA 1
ATOM 555 C C . THR A 1 76 ? -1.209 -7.221 7.511 1.00 96.25 76 THR A C 1
ATOM 557 O O . THR A 1 76 ? -1.744 -7.808 8.449 1.00 96.25 76 THR A O 1
ATOM 560 N N . GLY A 1 77 ? -0.870 -5.932 7.595 1.00 94.88 77 GLY A N 1
ATOM 561 C CA . GLY A 1 77 ? -1.081 -5.117 8.793 1.00 94.88 77 GLY A CA 1
ATOM 562 C C . GLY A 1 77 ? -2.562 -4.963 9.160 1.00 94.88 77 GLY A C 1
ATOM 563 O O . GLY A 1 77 ? -2.932 -5.130 10.326 1.00 94.88 77 GLY A O 1
ATOM 564 N N . LEU A 1 78 ? -3.430 -4.721 8.170 1.00 93.81 78 LEU A N 1
ATOM 565 C CA . LEU A 1 78 ? -4.885 -4.675 8.366 1.00 93.81 78 LEU A CA 1
ATOM 566 C C . LEU A 1 78 ? -5.454 -6.043 8.763 1.00 93.81 78 LEU A C 1
ATOM 568 O O . LEU A 1 78 ? -6.278 -6.117 9.677 1.00 93.81 78 LEU A O 1
ATOM 572 N N . ALA A 1 79 ? -5.011 -7.125 8.118 1.00 94.19 79 ALA A N 1
ATOM 573 C CA . ALA A 1 79 ? -5.428 -8.485 8.450 1.00 94.19 79 ALA A CA 1
ATOM 574 C C . ALA A 1 79 ? -5.023 -8.855 9.885 1.00 94.19 79 ALA A C 1
ATOM 576 O O . ALA A 1 79 ? -5.857 -9.324 10.661 1.00 94.19 79 ALA A O 1
ATOM 577 N N . LEU A 1 80 ? -3.781 -8.559 10.280 1.00 94.75 80 LEU A N 1
ATOM 578 C CA . LEU A 1 80 ? -3.282 -8.789 11.634 1.00 94.75 80 LEU A CA 1
ATOM 579 C C . LEU A 1 80 ? -4.085 -7.992 12.670 1.00 94.75 80 LEU A C 1
ATOM 581 O O . LEU A 1 80 ? -4.463 -8.530 13.712 1.00 94.75 80 LEU A O 1
ATOM 585 N N . ALA A 1 81 ? -4.389 -6.724 12.382 1.00 92.75 81 ALA A N 1
ATOM 586 C CA . ALA A 1 81 ? -5.228 -5.900 13.245 1.00 92.75 81 ALA A CA 1
ATOM 587 C C . ALA A 1 81 ? -6.632 -6.498 13.403 1.00 92.75 81 ALA A C 1
ATOM 589 O O . ALA A 1 81 ? -7.142 -6.592 14.521 1.00 92.75 81 ALA A O 1
ATOM 590 N N . ARG A 1 82 ? -7.219 -6.983 12.302 1.00 91.56 82 ARG A N 1
ATOM 591 C CA . ARG A 1 82 ? -8.540 -7.615 12.289 1.00 91.56 82 ARG A CA 1
ATOM 592 C C . ARG A 1 82 ? -8.577 -8.896 13.123 1.00 91.56 82 ARG A C 1
ATOM 594 O O . ARG A 1 82 ? -9.537 -9.069 13.875 1.00 91.56 82 ARG A O 1
ATOM 601 N N . ILE A 1 83 ? -7.549 -9.746 13.012 1.00 94.88 83 ILE A N 1
ATOM 602 C CA . ILE A 1 83 ? -7.377 -10.979 13.804 1.00 94.88 83 ILE A CA 1
ATOM 603 C C . ILE A 1 83 ? -7.226 -10.644 15.293 1.00 94.88 83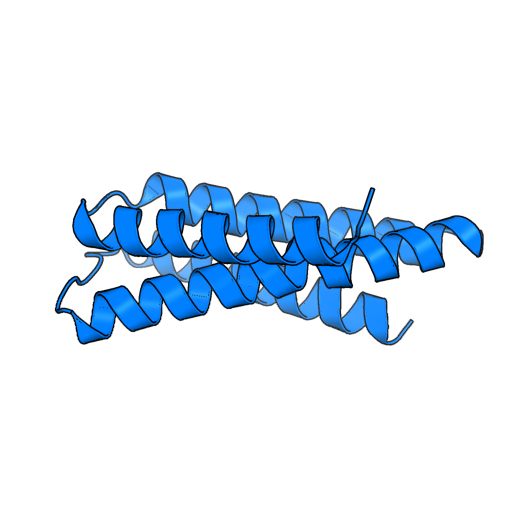 ILE A C 1
ATOM 605 O O . ILE A 1 83 ? -7.821 -11.300 16.141 1.00 94.88 83 ILE A O 1
ATOM 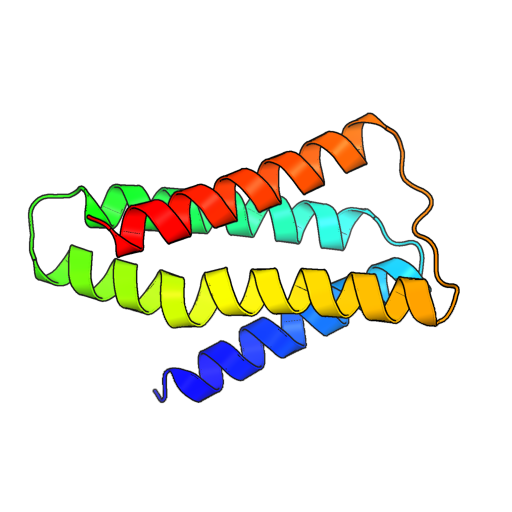609 N N . ARG A 1 84 ? -6.496 -9.571 15.621 1.00 93.06 84 ARG A N 1
ATOM 610 C CA . ARG A 1 84 ? -6.317 -9.069 16.996 1.00 93.06 84 ARG A CA 1
ATOM 611 C C . ARG A 1 84 ? -7.530 -8.300 17.545 1.00 93.06 84 ARG A C 1
ATOM 613 O O . ARG A 1 84 ? -7.453 -7.752 18.639 1.00 93.06 84 ARG A O 1
ATOM 620 N N . GLY A 1 85 ? -8.641 -8.237 16.809 1.00 89.75 85 GLY A N 1
ATOM 621 C CA . GLY A 1 85 ? -9.872 -7.567 17.241 1.00 89.75 85 GLY A CA 1
ATOM 622 C C . GLY A 1 85 ? -9.867 -6.041 17.089 1.00 89.75 85 GLY A C 1
ATOM 623 O O . GLY A 1 85 ? -10.872 -5.397 17.386 1.00 89.75 85 GLY A O 1
ATOM 624 N N . HIS A 1 86 ? -8.793 -5.449 16.567 1.00 89.50 86 HIS A N 1
ATOM 625 C CA . HIS A 1 86 ? -8.743 -4.027 16.249 1.00 89.50 86 HIS A CA 1
ATOM 626 C C . HIS A 1 86 ? -9.497 -3.775 14.941 1.00 89.50 86 HIS A C 1
ATOM 628 O O . HIS A 1 86 ? -9.069 -4.172 13.856 1.00 89.50 86 HIS A O 1
ATOM 634 N N . ARG A 1 87 ? -10.656 -3.122 15.040 1.00 82.31 87 ARG A N 1
ATOM 635 C CA . ARG A 1 87 ? -11.441 -2.695 13.879 1.00 82.31 87 ARG A CA 1
ATOM 636 C C . ARG A 1 87 ? -11.262 -1.195 13.693 1.00 82.31 87 ARG A C 1
ATOM 638 O O . ARG A 1 87 ? -11.552 -0.427 14.606 1.00 82.31 87 ARG A O 1
ATOM 645 N N . LEU A 1 88 ? -10.850 -0.772 12.499 1.00 78.81 88 LEU A N 1
ATOM 646 C CA . LEU A 1 88 ? -11.018 0.625 12.113 1.00 78.81 88 LEU A CA 1
ATOM 647 C C . LEU A 1 88 ? -12.515 0.899 11.970 1.00 78.81 88 LEU A C 1
ATOM 649 O O . LEU A 1 88 ? -13.187 0.320 11.116 1.00 78.81 88 LEU A O 1
ATOM 653 N N . ALA A 1 89 ? -13.033 1.800 12.797 1.00 78.12 89 ALA A N 1
ATOM 654 C CA . ALA A 1 89 ? -14.309 2.433 12.523 1.00 78.12 89 ALA A CA 1
ATOM 655 C C . ALA A 1 89 ? -14.091 3.345 11.318 1.00 78.12 89 ALA A C 1
ATOM 657 O O . ALA A 1 89 ? -13.392 4.342 11.430 1.00 78.12 89 ALA A O 1
ATOM 658 N N . TRP A 1 90 ? -14.628 3.004 10.160 1.00 76.06 90 TRP A N 1
ATOM 659 C CA . TRP A 1 90 ? -14.475 3.825 8.969 1.00 76.06 90 TRP A CA 1
ATOM 660 C C . TRP A 1 90 ? -15.757 4.601 8.667 1.00 76.06 90 TRP A C 1
ATOM 662 O O . TRP A 1 90 ? -16.856 4.125 8.938 1.00 76.06 90 TRP A O 1
ATOM 672 N N . ARG A 1 91 ? -15.632 5.782 8.050 1.00 78.75 91 ARG A N 1
ATOM 673 C CA . ARG A 1 91 ? -16.766 6.416 7.356 1.00 78.75 91 ARG A CA 1
ATOM 674 C C . ARG A 1 91 ? -16.818 5.881 5.927 1.00 78.75 91 ARG A C 1
ATOM 676 O O . ARG A 1 91 ? -15.773 5.812 5.286 1.00 78.75 91 ARG A O 1
ATOM 683 N N . SER A 1 92 ? -18.016 5.566 5.430 1.00 76.69 92 SER A N 1
ATOM 684 C CA . SER A 1 92 ? -18.248 5.007 4.085 1.00 76.69 92 SER A CA 1
ATOM 685 C C . SER A 1 92 ? -17.371 5.619 2.969 1.00 76.69 92 SER A C 1
ATOM 687 O O . SER A 1 92 ? -16.633 4.865 2.334 1.00 76.69 92 SER A O 1
ATOM 689 N N . PRO A 1 93 ? -17.295 6.956 2.783 1.00 86.56 93 PRO A N 1
ATOM 690 C CA . PRO A 1 93 ? -16.482 7.533 1.704 1.00 86.56 93 PRO A CA 1
ATOM 691 C C . PRO A 1 93 ? -14.973 7.294 1.862 1.00 86.56 93 PRO A C 1
ATOM 693 O O . PRO A 1 93 ? -14.258 7.159 0.874 1.00 86.56 93 PRO A O 1
ATOM 696 N N . GLN A 1 94 ? -14.473 7.211 3.097 1.00 87.31 94 GLN A N 1
ATOM 697 C CA . GLN A 1 94 ? -13.048 6.996 3.367 1.00 87.31 94 GLN A CA 1
ATOM 698 C C . GLN A 1 94 ? -12.622 5.564 3.028 1.00 87.31 94 GLN A C 1
ATOM 700 O O . GLN A 1 94 ? -11.515 5.369 2.534 1.00 87.31 94 GLN A O 1
ATOM 705 N N . ILE A 1 95 ? -13.504 4.580 3.253 1.00 86.81 95 ILE A N 1
ATOM 706 C CA . ILE A 1 95 ? -13.260 3.184 2.853 1.00 86.81 95 ILE A CA 1
ATOM 707 C C . ILE A 1 95 ? -13.162 3.098 1.344 1.00 86.81 95 ILE A C 1
ATOM 709 O O . ILE A 1 95 ? -12.207 2.531 0.825 1.00 86.81 95 ILE A O 1
ATOM 713 N N . VAL A 1 96 ? -14.152 3.669 0.655 1.00 89.56 96 VAL A N 1
ATOM 714 C CA . VAL A 1 96 ? -14.228 3.619 -0.805 1.00 89.56 96 VAL A CA 1
ATOM 715 C C . VAL A 1 96 ? -12.976 4.241 -1.406 1.00 89.56 96 VAL A C 1
ATOM 717 O O . VAL A 1 96 ? -12.347 3.620 -2.253 1.00 89.56 96 VAL A O 1
ATOM 720 N N . LEU A 1 97 ? -12.555 5.408 -0.912 1.00 92.81 97 LEU A N 1
ATOM 721 C CA . LEU A 1 97 ? -11.344 6.065 -1.394 1.00 92.81 97 LEU A CA 1
ATOM 722 C C . LEU A 1 97 ? -10.075 5.243 -1.123 1.00 92.81 97 LEU A C 1
ATOM 724 O O . LEU A 1 97 ? -9.237 5.118 -2.013 1.00 92.81 97 LEU A O 1
ATOM 728 N N . ALA A 1 98 ? -9.925 4.668 0.074 1.00 92.00 98 ALA A N 1
ATOM 729 C CA . ALA A 1 98 ? -8.757 3.854 0.406 1.00 92.00 98 ALA A CA 1
ATOM 730 C C . ALA A 1 98 ? -8.692 2.581 -0.453 1.00 92.00 98 ALA A C 1
ATOM 732 O O . ALA A 1 98 ? -7.652 2.294 -1.042 1.00 92.00 98 ALA A O 1
ATOM 733 N N . LEU A 1 99 ? -9.811 1.861 -0.587 1.00 92.25 99 LEU A N 1
ATOM 734 C CA . LEU A 1 99 ? -9.902 0.658 -1.417 1.00 92.25 99 LEU A CA 1
ATOM 735 C C . LEU A 1 99 ? -9.678 0.973 -2.895 1.00 92.25 99 LEU A C 1
ATOM 737 O O . LEU A 1 99 ? -8.909 0.274 -3.545 1.00 92.25 99 LEU A O 1
ATOM 741 N N . ALA A 1 100 ? -10.293 2.040 -3.413 1.00 95.44 100 ALA A N 1
ATOM 742 C CA . ALA A 1 100 ? -10.083 2.483 -4.786 1.00 95.44 100 ALA A CA 1
ATOM 743 C C . ALA A 1 100 ? -8.614 2.842 -5.033 1.00 95.44 100 ALA A C 1
ATOM 745 O O . ALA A 1 100 ? -8.050 2.428 -6.038 1.00 95.44 100 ALA A O 1
ATOM 746 N N . SER A 1 101 ? -7.966 3.538 -4.095 1.00 95.25 101 SER A N 1
ATOM 747 C CA . SER A 1 101 ? -6.546 3.894 -4.209 1.00 95.25 101 SER A CA 1
AT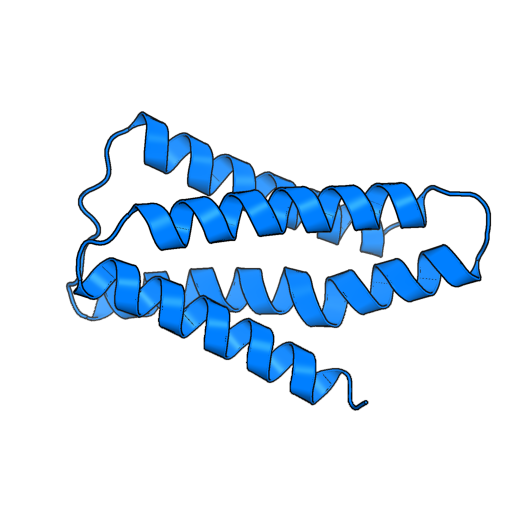OM 748 C C . SER A 1 101 ? -5.646 2.656 -4.193 1.00 95.25 101 SER A C 1
ATOM 750 O O . SER A 1 101 ? -4.766 2.525 -5.038 1.00 95.25 101 SER A O 1
ATOM 752 N N . MET A 1 102 ? -5.892 1.703 -3.288 1.00 95.31 102 MET A N 1
ATOM 753 C CA . MET A 1 102 ? -5.151 0.437 -3.257 1.00 95.31 102 MET A CA 1
ATOM 754 C C . MET A 1 102 ? -5.358 -0.382 -4.535 1.00 95.31 102 MET A C 1
ATOM 756 O O . MET A 1 102 ? -4.408 -0.970 -5.046 1.00 95.31 102 MET A O 1
ATOM 760 N N . LEU A 1 103 ? -6.582 -0.397 -5.068 1.00 96.62 103 LEU A N 1
ATOM 761 C CA . LEU A 1 103 ? -6.914 -1.088 -6.310 1.00 96.62 103 LEU A CA 1
ATOM 762 C C . LEU A 1 103 ? -6.227 -0.430 -7.511 1.00 96.62 103 LEU A C 1
ATOM 764 O O . LEU A 1 103 ? -5.619 -1.131 -8.310 1.00 96.62 103 LEU A O 1
ATOM 768 N N . VAL A 1 104 ? -6.236 0.902 -7.600 1.00 97.00 104 VAL A N 1
ATOM 769 C CA . VAL A 1 104 ? -5.494 1.655 -8.624 1.00 97.00 104 VAL A CA 1
ATOM 770 C C . VAL A 1 104 ? -3.996 1.381 -8.526 1.00 97.00 104 VAL A C 1
ATOM 772 O O . VAL A 1 104 ? -3.371 1.103 -9.544 1.00 97.00 104 VAL A O 1
ATOM 775 N N . ALA A 1 105 ? -3.423 1.405 -7.320 1.00 95.31 105 ALA A N 1
ATOM 776 C CA . ALA A 1 105 ? -2.011 1.100 -7.115 1.00 95.31 105 ALA A CA 1
ATOM 777 C C . ALA A 1 105 ? -1.667 -0.323 -7.580 1.00 95.31 105 ALA A C 1
ATOM 779 O O . ALA A 1 105 ? -0.690 -0.518 -8.299 1.00 95.31 105 ALA A O 1
ATOM 780 N N . GLY A 1 106 ? -2.499 -1.304 -7.216 1.00 94.00 106 GLY A N 1
ATOM 781 C CA . GLY A 1 106 ? -2.326 -2.697 -7.616 1.00 94.00 106 GLY A CA 1
ATOM 782 C C . GLY A 1 106 ? -2.453 -2.901 -9.124 1.00 94.00 106 GLY A C 1
ATOM 783 O O . GLY A 1 106 ? -1.608 -3.564 -9.717 1.00 94.00 106 GLY A O 1
ATOM 784 N N . LEU A 1 107 ? -3.461 -2.295 -9.759 1.00 95.62 107 LEU A N 1
ATOM 785 C CA . LEU A 1 107 ? -3.658 -2.376 -11.207 1.00 95.62 107 LEU A CA 1
ATOM 786 C C . LEU A 1 107 ? -2.536 -1.682 -11.980 1.00 95.62 107 LEU A C 1
ATOM 788 O O . LEU A 1 107 ? -2.049 -2.243 -12.953 1.00 95.62 107 LEU A O 1
ATOM 792 N N . ALA A 1 108 ? -2.099 -0.497 -11.550 1.00 92.44 108 ALA A N 1
ATOM 793 C CA . ALA A 1 108 ? -0.998 0.215 -12.192 1.00 92.44 108 ALA A CA 1
ATOM 794 C C . ALA A 1 108 ? 0.318 -0.566 -12.067 1.00 92.44 108 ALA A C 1
ATOM 796 O O . ALA A 1 108 ? 1.043 -0.702 -13.051 1.00 92.44 108 ALA A O 1
ATOM 797 N N . ALA A 1 109 ? 0.602 -1.134 -10.890 1.00 91.69 109 ALA A N 1
ATOM 798 C CA . ALA A 1 109 ? 1.753 -2.008 -10.694 1.00 91.69 109 ALA A CA 1
ATOM 799 C C . ALA A 1 109 ? 1.677 -3.252 -11.590 1.00 91.69 109 ALA A C 1
ATOM 801 O O . ALA A 1 109 ? 2.628 -3.531 -12.311 1.00 91.69 109 ALA A O 1
ATOM 802 N N . ALA A 1 110 ? 0.539 -3.953 -11.607 1.00 90.94 110 ALA A N 1
ATOM 803 C CA . ALA A 1 110 ? 0.344 -5.138 -12.441 1.00 90.94 110 ALA A CA 1
ATOM 804 C C . ALA A 1 110 ? 0.480 -4.822 -13.936 1.00 90.94 110 ALA A C 1
ATOM 806 O O . ALA A 1 110 ? 1.176 -5.537 -14.645 1.00 90.94 110 ALA A O 1
ATOM 807 N N . ALA A 1 111 ? -0.122 -3.727 -14.404 1.00 89.94 111 ALA A N 1
ATOM 808 C CA . ALA A 1 111 ? -0.005 -3.286 -15.788 1.00 89.94 111 ALA A CA 1
ATOM 809 C C . ALA A 1 111 ? 1.442 -2.922 -16.155 1.00 89.94 111 ALA A C 1
ATOM 811 O O . ALA A 1 111 ? 1.874 -3.231 -17.255 1.00 89.94 111 ALA A O 1
ATOM 812 N N . THR A 1 112 ? 2.207 -2.334 -15.227 1.00 88.75 112 THR A N 1
ATOM 813 C CA . THR A 1 112 ? 3.639 -2.049 -15.438 1.00 88.75 112 THR A CA 1
ATOM 814 C C . THR A 1 112 ? 4.460 -3.327 -15.630 1.00 88.75 112 THR A C 1
ATOM 816 O O . THR A 1 112 ? 5.425 -3.312 -16.371 1.00 88.75 112 THR A O 1
ATOM 819 N N . LEU A 1 113 ? 4.092 -4.436 -14.980 1.00 85.62 113 LEU A N 1
ATOM 820 C CA . LEU A 1 113 ? 4.818 -5.710 -15.092 1.00 85.62 113 LEU A CA 1
ATOM 821 C C . LEU A 1 113 ? 4.491 -6.511 -16.362 1.00 85.62 113 LEU A C 1
ATOM 823 O O . LEU A 1 113 ? 5.133 -7.530 -16.607 1.00 85.62 113 LEU A O 1
ATOM 827 N N . VAL A 1 114 ? 3.456 -6.108 -17.102 1.00 85.75 114 VAL A N 1
ATOM 828 C CA . VAL A 1 114 ? 2.974 -6.795 -18.314 1.00 85.75 114 VAL A CA 1
ATOM 829 C C . VAL A 1 114 ? 3.231 -5.965 -19.583 1.00 85.75 114 VAL A C 1
ATOM 831 O O . VAL A 1 114 ? 3.049 -6.482 -20.685 1.00 85.75 114 VAL A O 1
ATOM 834 N N . LEU A 1 115 ? 3.630 -4.697 -19.429 1.00 79.00 115 LEU A N 1
ATOM 835 C CA . LEU A 1 115 ? 4.176 -3.863 -20.506 1.00 79.00 115 LEU A CA 1
ATOM 836 C C . LEU A 1 115 ? 5.525 -4.420 -20.984 1.00 79.00 115 LEU A C 1
ATOM 838 O O . LEU A 1 115 ? 5.752 -4.333 -22.212 1.00 79.00 115 LEU A O 1
#